Protein AF-A0A9D1LIB1-F1 (afdb_monomer_lite)

Structure (mmCIF, N/CA/C/O backbone):
data_AF-A0A9D1LIB1-F1
#
_entry.id   AF-A0A9D1LIB1-F1
#
loop_
_atom_site.group_PDB
_atom_site.id
_atom_site.type_symbol
_atom_site.label_atom_id
_atom_site.label_alt_id
_atom_site.label_comp_id
_atom_site.label_asym_id
_atom_site.label_entity_id
_atom_site.label_seq_id
_atom_site.pdbx_PDB_ins_code
_atom_site.Cartn_x
_atom_site.Cartn_y
_atom_site.Cartn_z
_atom_site.occupancy
_atom_site.B_iso_or_equiv
_atom_site.auth_seq_id
_atom_site.auth_comp_id
_atom_site.auth_asym_id
_atom_site.auth_atom_id
_atom_site.pdbx_PDB_model_num
ATOM 1 N N . MET A 1 1 ? 9.218 29.290 66.824 1.00 43.97 1 MET A N 1
ATOM 2 C CA . MET A 1 1 ? 8.252 28.306 66.284 1.00 43.97 1 MET A CA 1
ATOM 3 C C . MET A 1 1 ? 8.942 26.954 66.161 1.00 43.97 1 MET A C 1
ATOM 5 O O . MET A 1 1 ? 10.161 26.905 66.238 1.00 43.97 1 MET A O 1
ATOM 9 N N . LYS A 1 2 ? 8.149 25.884 66.186 1.00 38.28 2 LYS A N 1
ATOM 10 C CA . LYS A 1 2 ? 8.463 24.574 66.772 1.00 38.28 2 LYS A CA 1
ATOM 11 C C . LYS A 1 2 ? 9.495 23.741 65.993 1.00 38.28 2 LYS A C 1
ATOM 13 O O . LYS A 1 2 ? 9.621 23.840 64.782 1.00 38.28 2 LYS A O 1
ATOM 18 N N . LYS A 1 3 ? 10.198 22.924 66.780 1.00 41.28 3 LYS A N 1
ATOM 19 C CA . LYS A 1 3 ? 11.178 21.886 66.444 1.00 41.28 3 LYS A CA 1
ATOM 20 C C . LYS A 1 3 ? 10.498 20.678 65.768 1.00 41.28 3 LYS A C 1
ATOM 22 O O . LYS A 1 3 ? 9.343 20.413 66.088 1.00 41.28 3 LYS A O 1
ATOM 27 N N . ILE A 1 4 ? 11.261 19.902 64.991 1.00 55.25 4 ILE A N 1
ATOM 28 C CA . ILE A 1 4 ? 11.545 18.453 65.164 1.00 55.25 4 ILE A CA 1
ATOM 29 C C . ILE A 1 4 ? 11.848 17.819 63.795 1.00 55.25 4 ILE A C 1
ATOM 31 O O . ILE A 1 4 ? 10.991 17.703 62.927 1.00 55.25 4 ILE A O 1
ATOM 35 N N . ILE A 1 5 ? 13.100 17.391 63.657 1.00 49.03 5 ILE A N 1
ATOM 36 C CA . ILE A 1 5 ? 13.568 16.339 62.752 1.00 49.03 5 ILE A CA 1
ATOM 37 C C . ILE A 1 5 ? 13.428 15.027 63.545 1.00 49.03 5 ILE A C 1
ATOM 39 O O . ILE A 1 5 ? 13.746 15.058 64.734 1.00 49.03 5 ILE A O 1
ATOM 43 N N . ILE A 1 6 ? 13.009 13.915 62.914 1.00 49.50 6 ILE A N 1
ATOM 44 C CA . ILE A 1 6 ? 13.677 12.584 62.924 1.00 49.50 6 ILE A CA 1
ATOM 45 C C . ILE A 1 6 ? 12.712 11.394 62.649 1.00 49.50 6 ILE A C 1
ATOM 47 O O . ILE A 1 6 ? 11.811 11.123 63.431 1.00 49.50 6 ILE A O 1
ATOM 51 N N . TRP A 1 7 ? 13.018 10.696 61.540 1.00 44.59 7 TRP A N 1
ATOM 52 C CA . TRP A 1 7 ? 13.103 9.241 61.260 1.00 44.59 7 TRP A CA 1
ATOM 53 C C . TRP A 1 7 ? 11.883 8.289 61.173 1.00 44.59 7 TRP A C 1
ATOM 55 O O . TRP A 1 7 ? 11.167 8.049 62.133 1.00 44.59 7 TRP A O 1
ATOM 65 N N . ILE A 1 8 ? 11.812 7.659 59.983 1.00 47.75 8 ILE A N 1
ATOM 66 C CA . ILE A 1 8 ? 11.710 6.219 59.631 1.00 47.75 8 ILE A CA 1
ATOM 67 C C . ILE A 1 8 ? 10.774 5.319 60.450 1.00 47.75 8 ILE A C 1
ATOM 69 O O . ILE A 1 8 ? 11.014 5.079 61.627 1.00 47.75 8 ILE A O 1
ATOM 73 N N . SER A 1 9 ? 9.864 4.625 59.749 1.00 48.59 9 SER A N 1
ATOM 74 C CA . SER A 1 9 ? 9.603 3.185 59.941 1.00 48.59 9 SER A CA 1
ATOM 75 C C . SER A 1 9 ? 8.880 2.586 58.731 1.00 48.59 9 SER A C 1
ATOM 77 O O . SER A 1 9 ? 7.858 3.096 58.282 1.00 48.59 9 SER A O 1
ATOM 79 N N . ALA A 1 10 ? 9.454 1.504 58.208 1.00 49.22 10 ALA A N 1
ATOM 80 C CA . ALA A 1 10 ? 8.885 0.635 57.190 1.00 49.22 10 ALA A CA 1
ATOM 81 C C . ALA A 1 10 ? 7.709 -0.179 57.748 1.00 49.22 10 ALA A C 1
ATOM 83 O O . ALA A 1 10 ? 7.730 -0.570 58.914 1.00 49.22 10 ALA A O 1
ATOM 84 N N . LEU A 1 11 ? 6.745 -0.527 56.894 1.00 49.88 11 LEU A N 1
ATOM 85 C CA . LEU A 1 11 ? 5.906 -1.698 57.133 1.00 49.88 11 LEU A CA 1
ATOM 86 C C . LEU A 1 11 ? 5.538 -2.368 55.805 1.00 49.88 11 LEU A C 1
ATOM 88 O O . LEU A 1 11 ? 4.693 -1.897 55.049 1.00 49.88 11 LEU A O 1
ATOM 92 N N . LEU A 1 12 ? 6.240 -3.471 55.540 1.00 43.75 12 LEU A N 1
ATOM 93 C CA . LEU A 1 12 ? 5.810 -4.549 54.659 1.00 43.75 12 LEU A CA 1
ATOM 94 C C . LEU A 1 12 ? 4.458 -5.090 55.145 1.00 43.75 12 LEU A C 1
ATOM 96 O O . LEU A 1 12 ? 4.323 -5.411 56.324 1.00 43.75 12 LEU A O 1
ATOM 100 N N . PHE A 1 13 ? 3.533 -5.337 54.222 1.00 46.81 13 PHE A N 1
ATOM 101 C CA . PHE A 1 13 ? 2.533 -6.389 54.387 1.00 46.81 13 PHE A CA 1
ATOM 102 C C . PHE A 1 13 ? 2.583 -7.302 53.160 1.00 46.81 13 PHE A C 1
ATOM 104 O O . PHE A 1 13 ? 2.014 -7.008 52.113 1.00 46.81 13 PHE A O 1
ATOM 111 N N . CYS A 1 14 ? 3.313 -8.411 53.300 1.00 41.41 14 CYS A N 1
ATOM 112 C CA . CYS A 1 14 ? 3.147 -9.585 52.455 1.00 41.41 14 CYS A CA 1
ATOM 113 C C . CYS A 1 14 ? 1.836 -10.274 52.847 1.00 41.41 14 CYS A C 1
ATOM 115 O O . CYS A 1 14 ? 1.674 -10.661 54.004 1.00 41.41 14 CYS A O 1
ATOM 117 N N . PHE A 1 15 ? 0.943 -10.485 51.885 1.00 44.28 15 PHE A N 1
ATOM 118 C CA . PHE A 1 15 ? -0.083 -11.521 51.969 1.00 44.28 15 PHE A CA 1
ATOM 119 C C . PHE A 1 15 ? 0.378 -12.699 51.109 1.00 44.28 15 PHE A C 1
ATOM 121 O O . PHE A 1 15 ? 0.593 -12.550 49.909 1.00 44.28 15 PHE A O 1
ATOM 128 N N . ILE A 1 16 ? 0.556 -13.861 51.734 1.00 56.06 16 ILE A N 1
ATOM 129 C CA . ILE A 1 16 ? 0.744 -15.146 51.056 1.00 56.06 16 ILE A CA 1
ATOM 130 C C . ILE A 1 16 ? -0.298 -16.119 51.620 1.00 56.06 16 ILE A C 1
ATOM 132 O O . ILE A 1 16 ? -0.609 -16.064 52.811 1.00 56.06 16 ILE A O 1
ATOM 136 N N . LEU A 1 17 ? -0.684 -17.064 50.754 1.00 47.12 17 LEU A N 1
ATOM 137 C CA . LEU A 1 17 ? -1.290 -18.389 50.969 1.00 47.12 17 LEU A CA 1
ATOM 138 C C . LEU A 1 17 ? -2.811 -18.405 50.719 1.00 47.12 17 LEU A C 1
ATOM 140 O O . LEU A 1 17 ? -3.562 -17.654 51.322 1.00 47.12 17 LEU A O 1
ATOM 144 N N . THR A 1 18 ? -3.339 -19.244 49.826 1.00 49.78 18 THR A N 1
ATOM 145 C CA . THR A 1 18 ? -3.132 -20.701 49.767 1.00 49.78 18 THR A CA 1
ATOM 146 C C . THR A 1 18 ? -3.430 -21.283 48.378 1.00 49.78 18 THR A C 1
ATOM 148 O O . THR A 1 18 ? -4.271 -20.785 47.635 1.00 49.78 18 THR A O 1
ATOM 151 N N . ALA A 1 19 ? -2.732 -22.373 48.056 1.00 40.06 19 ALA A N 1
ATOM 152 C CA . ALA A 1 19 ? -2.992 -23.238 46.916 1.00 40.06 19 ALA A CA 1
ATOM 153 C C . ALA A 1 19 ? -4.368 -23.920 47.019 1.00 40.06 19 ALA A C 1
ATOM 155 O O . ALA A 1 19 ? -4.709 -24.475 48.063 1.00 40.06 19 ALA A O 1
ATOM 156 N N . CYS A 1 20 ? -5.097 -23.969 45.906 1.00 39.00 20 CYS A N 1
ATOM 157 C CA . CYS A 1 20 ? -6.118 -24.979 45.664 1.00 39.00 20 CYS A CA 1
ATOM 158 C C . CYS A 1 20 ? -5.765 -25.663 44.344 1.00 39.00 20 CYS A C 1
ATOM 160 O O . CYS A 1 20 ? -5.969 -25.116 43.264 1.00 39.00 20 CYS A O 1
ATOM 162 N N . GLY A 1 21 ? -5.144 -26.836 44.451 1.00 42.22 21 GLY A N 1
ATOM 163 C CA . GLY A 1 21 ? -5.022 -27.753 43.332 1.00 42.22 21 GLY A CA 1
ATOM 164 C C . GLY A 1 21 ? -6.363 -28.441 43.112 1.00 42.22 21 GLY A C 1
ATOM 165 O O . GLY A 1 21 ? -6.874 -29.106 44.010 1.00 42.22 21 GLY A O 1
ATOM 166 N N . SER A 1 22 ? -6.911 -28.291 41.914 1.00 41.03 22 SER A N 1
ATOM 167 C CA . SER A 1 22 ? -7.775 -29.294 41.297 1.00 41.03 22 SER A CA 1
ATOM 168 C C . SER A 1 22 ? -7.549 -29.234 39.790 1.00 41.03 22 SER A C 1
ATOM 170 O O . SER A 1 22 ? -7.898 -28.265 39.119 1.00 41.03 22 SER A O 1
ATOM 172 N N . GLU A 1 23 ? -6.881 -30.265 39.277 1.00 48.75 23 GLU A N 1
ATOM 173 C CA . GLU A 1 23 ? -6.845 -30.577 37.855 1.00 48.75 23 GLU A CA 1
ATOM 174 C C . GLU A 1 23 ? -8.284 -30.764 37.382 1.00 48.75 23 GLU A C 1
ATOM 176 O O . GLU A 1 23 ? -8.963 -31.718 37.757 1.00 48.75 23 GLU A O 1
ATOM 181 N N . THR A 1 24 ? -8.756 -29.834 36.561 1.00 37.66 24 THR A N 1
ATOM 182 C CA . THR A 1 24 ? -9.973 -30.031 35.786 1.00 37.66 24 THR A CA 1
ATOM 183 C C . THR A 1 24 ? -9.678 -29.506 34.395 1.00 37.66 24 THR A C 1
ATOM 185 O O . THR A 1 24 ? -9.497 -28.308 34.212 1.00 37.66 24 THR A O 1
ATOM 188 N N . ASN A 1 25 ? -9.508 -30.453 33.472 1.00 39.16 25 ASN A N 1
ATOM 189 C CA . ASN A 1 25 ? -9.421 -30.318 32.021 1.00 39.16 25 ASN A CA 1
ATOM 190 C C . ASN A 1 25 ? -9.543 -28.876 31.506 1.00 39.16 25 ASN A C 1
ATOM 192 O O . ASN A 1 25 ? -10.653 -28.357 31.389 1.00 39.16 25 ASN A O 1
ATOM 196 N N . GLN A 1 26 ? -8.412 -28.274 31.119 1.00 40.16 26 GLN A N 1
ATOM 197 C CA . GLN A 1 26 ? -8.430 -27.236 30.093 1.00 40.16 26 GLN A CA 1
ATOM 198 C C . GLN A 1 26 ? -8.961 -27.893 28.818 1.00 40.16 26 GLN A C 1
ATOM 200 O O . GLN A 1 26 ? -8.214 -28.408 27.989 1.00 40.16 26 GLN A O 1
ATOM 205 N N . VAL A 1 27 ? -10.285 -27.901 28.679 1.00 39.84 27 VAL A N 1
ATOM 206 C CA . VAL A 1 27 ? -10.878 -27.714 27.367 1.00 39.84 27 VAL A CA 1
ATOM 207 C C . VAL A 1 27 ? -10.347 -26.356 26.950 1.00 39.84 27 VAL A C 1
ATOM 209 O O . VAL A 1 27 ? -10.690 -25.336 27.543 1.00 39.84 27 VAL A O 1
ATOM 212 N N . SER A 1 28 ? -9.386 -26.372 26.034 1.00 35.19 28 SER A N 1
ATOM 213 C CA . SER A 1 28 ? -9.043 -25.199 25.264 1.00 35.19 28 SER A CA 1
ATOM 214 C C . SER A 1 28 ? -10.338 -24.750 24.606 1.00 35.19 28 SER A C 1
ATOM 216 O O . SER A 1 28 ? -10.765 -25.312 23.595 1.00 35.19 28 SER A O 1
ATOM 218 N N . ASP A 1 29 ? -10.997 -23.773 25.226 1.00 36.38 29 ASP A N 1
ATOM 219 C CA . ASP A 1 29 ? -11.949 -22.934 24.530 1.00 36.38 29 ASP A CA 1
ATOM 220 C C . ASP A 1 29 ? -11.154 -22.319 23.391 1.00 36.38 29 ASP A C 1
ATOM 222 O O . ASP A 1 29 ? -10.309 -21.439 23.547 1.00 36.38 29 ASP A O 1
ATOM 226 N N . LYS A 1 30 ? -11.329 -22.972 22.249 1.00 40.59 30 LYS A N 1
ATOM 227 C CA . LYS A 1 30 ? -10.895 -22.586 20.928 1.00 40.59 30 LYS A CA 1
ATOM 228 C C . LYS A 1 30 ? -11.204 -21.101 20.827 1.00 40.59 30 LYS A C 1
ATOM 230 O O . LYS A 1 30 ? -12.383 -20.761 20.801 1.00 40.59 30 LYS A O 1
ATOM 235 N N . ASN A 1 31 ? -10.150 -20.279 20.877 1.00 37.84 31 ASN A N 1
ATOM 236 C CA . ASN A 1 31 ? -10.203 -18.824 20.801 1.00 37.84 31 ASN A CA 1
ATOM 237 C C . ASN A 1 31 ? -11.377 -18.417 19.918 1.00 37.84 31 ASN A C 1
ATOM 239 O O . ASN A 1 31 ? -11.353 -18.654 18.708 1.00 37.84 31 ASN A O 1
ATOM 243 N N . THR A 1 32 ? -12.416 -17.872 20.545 1.00 40.72 32 THR A N 1
ATOM 244 C CA . THR A 1 32 ? -13.402 -17.053 19.861 1.00 40.72 32 THR A CA 1
ATOM 245 C C . THR A 1 32 ? -12.568 -16.013 19.134 1.00 40.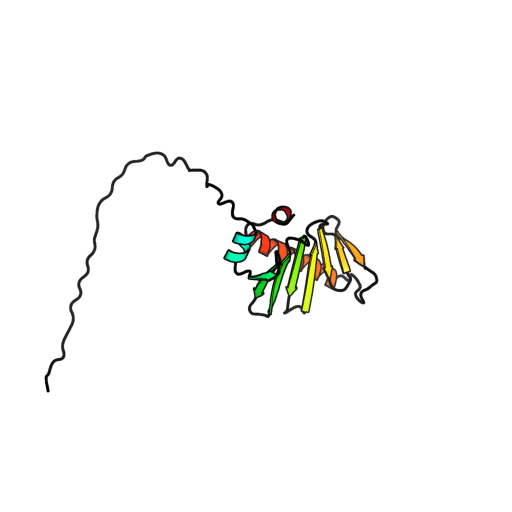72 32 THR A C 1
ATOM 247 O O . THR A 1 32 ? -11.899 -15.215 19.789 1.00 40.72 32 THR A O 1
ATOM 250 N N . SER A 1 33 ? -12.460 -16.105 17.807 1.00 50.28 33 SER A N 1
ATOM 251 C CA . SER A 1 33 ? -11.857 -15.021 17.051 1.00 50.28 33 SER A CA 1
ATOM 252 C C . SER A 1 33 ? -12.733 -13.817 17.350 1.00 50.28 33 SER A C 1
ATOM 254 O O . SER A 1 33 ? -13.914 -13.824 16.997 1.00 50.28 33 SER A O 1
ATOM 256 N N . ASP A 1 34 ? -12.196 -12.844 18.080 1.00 58.88 34 ASP A N 1
ATOM 257 C CA . ASP A 1 34 ? -12.763 -11.506 18.087 1.00 58.88 34 ASP A CA 1
ATOM 258 C C . ASP A 1 34 ? -12.722 -11.065 16.626 1.00 58.88 34 ASP A C 1
ATOM 260 O O . ASP A 1 34 ? -11.668 -10.699 16.107 1.00 58.88 34 ASP A O 1
ATOM 264 N N . ASP A 1 35 ? -13.848 -11.235 15.937 1.00 72.12 35 ASP A N 1
ATOM 265 C CA . ASP A 1 35 ? -14.030 -10.890 14.533 1.00 72.12 35 ASP A CA 1
ATOM 266 C C . ASP A 1 35 ? -14.143 -9.366 14.466 1.00 72.12 35 ASP A C 1
ATOM 268 O O . ASP A 1 35 ? -15.227 -8.788 14.367 1.00 72.12 35 ASP A O 1
ATOM 272 N N . LYS A 1 36 ? -13.009 -8.702 14.706 1.00 84.06 36 LYS A N 1
ATOM 273 C CA . LYS A 1 36 ? -12.898 -7.253 14.630 1.00 84.06 36 LYS A CA 1
ATOM 274 C C . LYS A 1 36 ? -13.041 -6.862 13.175 1.00 84.06 36 LYS A C 1
ATOM 276 O O . LYS A 1 36 ? -12.390 -7.425 12.298 1.00 84.06 36 LYS A O 1
ATOM 281 N N . SER A 1 37 ? -13.862 -5.854 12.922 1.00 91.81 37 SER A N 1
ATOM 282 C CA . SER A 1 37 ? -13.939 -5.280 11.584 1.00 91.81 37 SER A CA 1
ATOM 283 C C . SER A 1 37 ? -12.577 -4.704 11.177 1.00 91.81 37 SER A C 1
ATOM 285 O O . SER A 1 37 ? -11.834 -4.190 12.016 1.00 91.81 37 SER A O 1
ATOM 287 N N . VAL A 1 38 ? -12.268 -4.706 9.877 1.00 92.81 38 VAL A N 1
ATOM 288 C CA . VAL A 1 38 ? -11.049 -4.070 9.336 1.00 92.81 38 VAL A CA 1
ATOM 289 C C . VAL A 1 38 ? -10.908 -2.631 9.838 1.00 92.81 38 VAL A C 1
ATOM 291 O O . VAL A 1 38 ? -9.831 -2.211 10.251 1.00 92.81 38 VAL A O 1
ATOM 294 N N . LYS A 1 39 ? -12.022 -1.891 9.896 1.00 94.94 39 LYS A N 1
ATOM 295 C CA . LYS A 1 39 ? -12.073 -0.542 10.467 1.00 94.94 39 LYS A CA 1
ATOM 296 C C . LYS A 1 39 ? -11.538 -0.493 11.902 1.00 94.94 39 LYS A C 1
ATOM 298 O O . LYS A 1 39 ? -10.738 0.382 12.219 1.00 94.94 39 LYS A O 1
ATOM 303 N N . GLU A 1 40 ? -11.994 -1.387 12.773 1.00 95.69 40 GLU A N 1
ATOM 304 C CA . GLU A 1 40 ? -11.546 -1.434 14.169 1.00 95.69 40 GLU A CA 1
ATOM 305 C C . GLU A 1 40 ? -10.061 -1.783 14.259 1.00 95.69 40 GLU A C 1
ATOM 307 O O . GLU A 1 40 ? -9.327 -1.101 14.972 1.00 95.69 40 GLU A O 1
ATOM 312 N N . ILE A 1 41 ? -9.606 -2.767 13.477 1.00 96.56 41 ILE A N 1
ATOM 313 C CA . ILE A 1 41 ? -8.193 -3.161 13.412 1.00 96.56 41 ILE A CA 1
ATOM 314 C C . ILE A 1 41 ? -7.316 -1.961 13.032 1.00 96.56 41 ILE A C 1
ATOM 316 O O . ILE A 1 41 ? -6.321 -1.687 13.702 1.00 96.56 41 ILE A O 1
ATOM 320 N N . LEU A 1 42 ? -7.695 -1.203 12.001 1.00 97.44 42 LEU A N 1
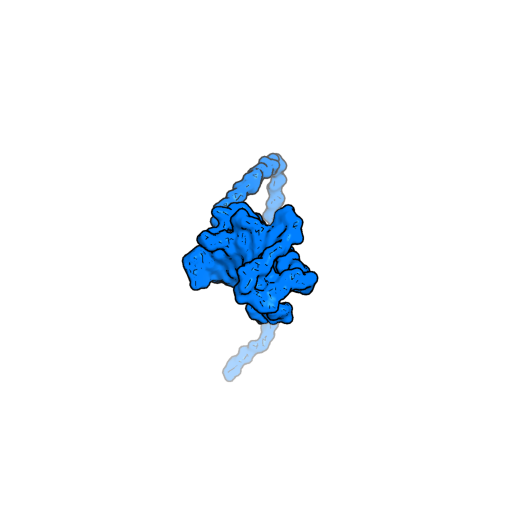ATOM 321 C CA . LEU A 1 42 ? -6.940 -0.028 11.559 1.00 97.44 42 LEU A CA 1
ATOM 322 C C . LEU A 1 42 ? -6.879 1.051 12.651 1.00 97.44 42 LEU A C 1
ATOM 324 O O . LEU A 1 42 ? -5.799 1.552 12.974 1.00 97.44 42 LEU A O 1
ATOM 328 N N . LEU A 1 43 ? -8.020 1.384 13.259 1.00 96.75 43 LEU A N 1
ATOM 329 C CA . LEU A 1 43 ? -8.095 2.423 14.291 1.00 96.75 43 LEU A CA 1
ATOM 330 C C . LEU A 1 43 ? -7.312 2.055 15.563 1.00 96.75 43 LEU A C 1
ATOM 332 O O . LEU A 1 43 ? -6.686 2.926 16.166 1.00 96.75 43 LEU A O 1
ATOM 336 N N . GLU A 1 44 ? -7.293 0.779 15.955 1.00 96.62 44 GLU A N 1
ATOM 337 C CA . GLU A 1 44 ? -6.484 0.291 17.081 1.00 96.62 44 GLU A CA 1
ATOM 338 C C . GLU A 1 44 ? -4.972 0.335 16.799 1.00 96.62 44 GLU A C 1
ATOM 340 O O . GLU A 1 44 ? -4.172 0.402 17.732 1.00 96.62 44 GLU A O 1
ATOM 345 N N . ASN A 1 45 ? -4.572 0.355 15.523 1.00 97.00 45 ASN A N 1
ATOM 346 C CA . ASN A 1 45 ? -3.175 0.344 15.081 1.00 97.00 45 ASN A CA 1
ATOM 347 C C . ASN A 1 45 ? -2.678 1.712 14.583 1.00 97.00 45 ASN A C 1
ATOM 349 O O . ASN A 1 45 ? -1.780 1.801 13.743 1.00 97.00 45 ASN A O 1
ATOM 353 N N . ASN A 1 46 ? -3.214 2.792 15.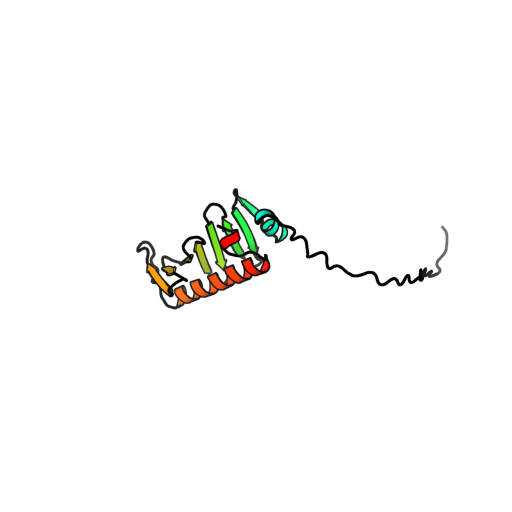160 1.00 97.00 46 ASN A N 1
ATOM 354 C CA . ASN A 1 46 ? -2.810 4.184 14.918 1.00 97.00 46 ASN A CA 1
ATOM 355 C C . ASN A 1 46 ? -3.116 4.727 13.514 1.00 97.00 46 ASN A C 1
ATOM 357 O O . ASN A 1 46 ? -2.577 5.773 13.137 1.00 97.00 46 ASN A O 1
ATOM 361 N N . TYR A 1 47 ? -4.001 4.082 12.755 1.00 98.38 47 TYR A N 1
ATOM 362 C CA . TYR A 1 47 ? -4.561 4.720 11.571 1.00 98.38 47 TYR A CA 1
ATOM 363 C C . TYR A 1 47 ? -5.603 5.757 11.982 1.00 98.38 47 TYR A C 1
ATOM 365 O O . TYR A 1 47 ? -6.366 5.580 12.932 1.00 98.38 47 TYR A O 1
ATOM 373 N N . LYS A 1 48 ? -5.663 6.848 11.227 1.00 98.25 48 LYS A N 1
ATOM 374 C CA . LYS A 1 48 ? -6.689 7.880 11.348 1.00 98.25 48 LYS A CA 1
ATOM 375 C C . LYS A 1 48 ? -7.595 7.818 10.132 1.00 98.25 48 LYS A C 1
ATOM 377 O O . LYS A 1 48 ? -7.108 7.752 9.009 1.00 98.25 48 LYS A O 1
ATOM 382 N N . GLU A 1 49 ? -8.902 7.873 10.352 1.00 97.88 49 GLU A N 1
ATOM 383 C CA . GLU A 1 49 ? -9.871 8.060 9.270 1.00 97.88 49 GLU A CA 1
ATOM 384 C C . GLU A 1 49 ? -9.755 9.507 8.758 1.00 97.88 49 GLU A C 1
ATOM 386 O O . GLU A 1 49 ? -10.056 10.447 9.496 1.00 97.88 49 GLU A O 1
ATOM 391 N N . ILE A 1 50 ? -9.254 9.695 7.533 1.00 97.69 50 ILE A N 1
ATOM 392 C CA . ILE A 1 50 ? -9.053 11.028 6.927 1.00 97.69 50 ILE A CA 1
ATOM 393 C C . ILE A 1 50 ? -10.187 11.416 5.973 1.00 97.69 50 ILE A C 1
ATOM 395 O O . ILE A 1 50 ? -10.446 12.597 5.749 1.00 97.69 50 ILE A O 1
ATOM 399 N N . ALA A 1 51 ? -10.881 10.413 5.447 1.00 97.00 51 ALA A N 1
ATOM 400 C CA . ALA A 1 51 ? -12.128 10.514 4.710 1.00 97.00 51 ALA A CA 1
ATOM 401 C C . ALA A 1 51 ? -12.916 9.217 4.941 1.00 97.00 51 ALA A C 1
ATOM 403 O O . ALA A 1 51 ? -12.379 8.247 5.478 1.00 97.00 51 ALA A O 1
ATOM 404 N N . THR A 1 52 ? -14.192 9.194 4.555 1.00 94.88 52 THR A N 1
ATOM 405 C CA . THR A 1 52 ? -15.020 7.987 4.673 1.00 94.88 52 THR A CA 1
ATOM 406 C C . THR A 1 52 ? -14.318 6.803 4.012 1.00 94.88 52 THR A C 1
ATOM 408 O O . THR A 1 52 ? -13.938 6.895 2.850 1.00 94.88 52 THR A O 1
ATOM 411 N N . ASN A 1 53 ? -14.126 5.722 4.776 1.00 95.31 53 ASN A N 1
ATOM 412 C CA . ASN A 1 53 ? -13.451 4.494 4.340 1.00 95.31 53 ASN A CA 1
ATOM 413 C C . ASN A 1 53 ? -11.995 4.672 3.857 1.00 95.31 53 ASN A C 1
ATOM 415 O O . ASN A 1 53 ? -11.458 3.784 3.191 1.00 95.31 53 ASN A O 1
ATOM 419 N N . GLN A 1 54 ? -11.344 5.781 4.226 1.00 97.88 54 GLN A N 1
ATOM 420 C CA . GLN A 1 54 ? -9.934 6.051 3.946 1.00 97.88 54 GLN A CA 1
ATOM 421 C C . GLN A 1 54 ? -9.160 6.262 5.246 1.00 97.88 54 GLN A C 1
ATOM 423 O O . GLN A 1 54 ? -9.407 7.208 6.001 1.00 97.88 54 GLN A O 1
ATOM 428 N N . TYR A 1 55 ? -8.189 5.387 5.483 1.00 98.44 55 TYR A N 1
ATOM 429 C CA . TYR A 1 55 ? -7.435 5.312 6.727 1.00 98.44 55 TYR A CA 1
ATOM 430 C C . TYR A 1 55 ? -5.957 5.553 6.459 1.00 98.44 55 TYR A C 1
ATOM 432 O O . TYR A 1 55 ? -5.374 4.890 5.608 1.00 98.44 55 TYR A O 1
ATOM 440 N N . GLN A 1 56 ? -5.339 6.475 7.196 1.00 98.56 56 GLN A N 1
ATOM 441 C CA . GLN A 1 56 ? -3.933 6.837 7.027 1.00 98.56 56 GLN A CA 1
ATOM 442 C C . GLN A 1 56 ? -3.145 6.665 8.323 1.00 98.56 56 GLN A C 1
ATOM 444 O O . GLN A 1 56 ? -3.559 7.149 9.379 1.00 98.56 56 GLN A O 1
ATOM 449 N N . LYS A 1 57 ? -1.967 6.055 8.223 1.00 98.25 57 LYS A N 1
ATOM 450 C CA . LYS A 1 57 ? -0.953 6.016 9.279 1.00 98.25 57 LYS A CA 1
ATOM 451 C C . LYS A 1 57 ? 0.292 6.743 8.782 1.00 98.25 57 LYS A C 1
ATOM 453 O O . LYS A 1 57 ? 0.870 6.362 7.768 1.00 98.25 57 LYS A O 1
ATOM 458 N N . VAL A 1 58 ? 0.673 7.806 9.487 1.00 97.69 58 VAL A N 1
ATOM 459 C CA . VAL A 1 58 ? 1.850 8.637 9.184 1.00 97.69 58 VAL A CA 1
ATOM 460 C C . VAL A 1 58 ? 2.981 8.252 10.134 1.00 97.69 58 VAL A C 1
ATOM 462 O O . VAL A 1 58 ? 2.744 8.098 11.332 1.00 97.69 58 VAL A O 1
ATOM 465 N N . GLN A 1 59 ? 4.183 8.085 9.593 1.00 95.12 59 GLN A N 1
ATOM 466 C CA . GLN A 1 59 ? 5.407 7.762 10.321 1.00 95.12 59 GLN A CA 1
ATOM 467 C C . GLN A 1 59 ? 6.183 9.036 10.687 1.00 95.12 59 GLN A C 1
ATOM 469 O O . GLN A 1 59 ? 5.924 10.119 10.158 1.00 95.12 59 GLN A O 1
ATOM 474 N N . ASP A 1 60 ? 7.153 8.910 11.593 1.00 94.31 60 ASP A N 1
ATOM 475 C CA . ASP A 1 60 ? 7.920 10.048 12.120 1.00 94.31 60 ASP A CA 1
ATOM 476 C C . ASP A 1 60 ? 8.770 10.763 11.056 1.00 94.31 60 ASP A C 1
ATOM 478 O O . ASP A 1 60 ? 9.078 11.946 11.200 1.00 94.31 60 ASP A O 1
ATOM 482 N N . ASP A 1 61 ? 9.140 10.064 9.983 1.00 94.81 61 ASP A N 1
ATOM 483 C CA . ASP A 1 61 ? 9.922 10.604 8.868 1.00 94.81 61 ASP A CA 1
ATOM 484 C C . ASP A 1 61 ? 9.060 11.254 7.770 1.00 94.81 61 ASP A C 1
ATOM 486 O O . ASP A 1 61 ? 9.589 11.736 6.771 1.00 94.81 61 ASP A O 1
ATOM 490 N N . GLY A 1 62 ? 7.737 11.300 7.959 1.00 95.50 62 GLY A N 1
ATOM 491 C CA . GLY A 1 62 ? 6.784 11.835 6.987 1.00 95.50 62 GLY A CA 1
ATOM 492 C C . GLY A 1 62 ? 6.291 10.815 5.959 1.00 95.50 62 GLY A C 1
ATOM 493 O O . GLY A 1 62 ? 5.380 11.138 5.193 1.00 95.50 62 GLY A O 1
ATOM 494 N N . SER A 1 63 ? 6.821 9.589 5.960 1.00 96.94 63 SER A N 1
ATOM 495 C CA . SER A 1 63 ? 6.264 8.481 5.184 1.00 96.94 63 SER A CA 1
ATOM 496 C C . SER A 1 63 ? 4.855 8.150 5.670 1.00 96.94 63 SER A C 1
ATOM 498 O O . SER A 1 63 ? 4.507 8.369 6.834 1.00 96.94 63 SER A O 1
ATOM 500 N N . TYR A 1 64 ? 4.016 7.600 4.799 1.00 98.06 64 TYR A N 1
ATOM 501 C CA . TYR A 1 64 ? 2.683 7.170 5.206 1.00 98.06 64 TYR A CA 1
ATOM 502 C C . TYR A 1 64 ? 2.196 5.970 4.411 1.00 98.06 64 TYR A C 1
ATOM 504 O O . TYR A 1 64 ? 2.613 5.729 3.279 1.00 98.06 64 TYR A O 1
ATOM 512 N N . ILE A 1 65 ? 1.252 5.257 5.016 1.00 98.44 65 ILE A N 1
ATOM 513 C CA . ILE A 1 65 ? 0.404 4.294 4.328 1.00 98.44 65 ILE A CA 1
ATOM 514 C C . ILE A 1 65 ? -1.049 4.756 4.416 1.00 98.44 65 ILE A C 1
ATOM 516 O O . ILE A 1 65 ? -1.523 5.175 5.475 1.00 98.44 65 ILE A O 1
ATOM 520 N N . LEU A 1 66 ? -1.737 4.720 3.281 1.00 98.44 66 LEU A N 1
ATOM 521 C CA . LEU A 1 66 ? -3.158 5.005 3.141 1.00 98.44 66 LEU A CA 1
ATOM 522 C C . LEU A 1 66 ? -3.858 3.749 2.628 1.00 98.44 66 LEU A C 1
ATOM 524 O O . LEU A 1 66 ? -3.462 3.207 1.603 1.00 98.44 66 LEU A O 1
ATOM 528 N N . ILE A 1 67 ? -4.931 3.333 3.290 1.00 98.12 67 ILE A N 1
ATOM 529 C CA . ILE A 1 67 ? -5.796 2.235 2.858 1.00 98.12 67 ILE A CA 1
ATOM 530 C C . ILE A 1 67 ? -7.171 2.822 2.527 1.00 98.12 67 ILE A C 1
ATOM 532 O O . ILE A 1 67 ? -7.836 3.372 3.407 1.00 98.12 67 ILE A O 1
ATOM 536 N N . SER A 1 68 ? -7.587 2.714 1.263 1.00 96.94 68 SER A N 1
ATOM 537 C CA . SER A 1 68 ? -8.933 3.057 0.788 1.00 96.94 68 SER A CA 1
ATOM 538 C C . SER A 1 68 ? -9.727 1.775 0.549 1.00 96.94 68 SER A C 1
ATOM 540 O O . SER A 1 68 ? -9.426 1.011 -0.373 1.00 96.94 68 SER A O 1
ATOM 542 N N . MET A 1 69 ? -10.742 1.530 1.382 1.00 93.50 69 MET A N 1
ATOM 543 C CA . MET A 1 69 ? -11.567 0.317 1.283 1.00 93.50 69 MET A CA 1
ATOM 544 C C . MET A 1 69 ? -12.595 0.391 0.147 1.00 93.50 69 MET A C 1
ATOM 546 O O . MET A 1 69 ? -12.985 -0.650 -0.377 1.00 93.50 69 MET A O 1
ATOM 550 N N . ASP A 1 70 ? -13.026 1.594 -0.242 1.00 91.88 70 ASP A N 1
ATOM 551 C CA . ASP A 1 70 ? -13.984 1.780 -1.341 1.00 91.88 70 ASP A CA 1
ATOM 552 C C . ASP A 1 70 ? -13.285 1.673 -2.701 1.00 91.88 70 ASP A C 1
ATOM 554 O O . ASP A 1 70 ? -13.766 0.979 -3.596 1.00 91.88 70 ASP A O 1
ATOM 558 N N . ASP A 1 71 ? -12.108 2.294 -2.834 1.00 92.38 71 ASP A N 1
ATOM 559 C CA . ASP A 1 71 ? -11.327 2.267 -4.078 1.00 92.38 71 ASP A CA 1
ATOM 560 C C . ASP A 1 71 ? -10.482 0.995 -4.225 1.00 92.38 71 ASP A C 1
ATOM 562 O O . ASP A 1 71 ? -9.838 0.805 -5.257 1.00 92.38 71 ASP A O 1
ATOM 566 N N . LYS A 1 72 ? -10.459 0.139 -3.192 1.00 94.69 72 LYS A N 1
ATOM 567 C CA . LYS A 1 72 ? -9.666 -1.101 -3.148 1.00 94.69 72 LYS A CA 1
ATOM 568 C C . LYS A 1 72 ? -8.192 -0.827 -3.450 1.00 94.69 72 LYS A C 1
ATOM 570 O O . LYS A 1 72 ? -7.556 -1.505 -4.259 1.00 94.69 72 LYS A O 1
ATOM 575 N N . LYS A 1 73 ? -7.667 0.213 -2.802 1.00 96.38 73 LYS A N 1
ATOM 576 C CA . LYS A 1 73 ? -6.359 0.802 -3.087 1.00 96.38 73 LYS A CA 1
ATOM 577 C C . LYS A 1 73 ? -5.560 0.997 -1.809 1.00 96.38 73 LYS A C 1
ATOM 579 O O . LYS A 1 73 ? -6.100 1.433 -0.792 1.00 96.38 73 LYS A O 1
ATOM 584 N N . ILE A 1 74 ? -4.263 0.734 -1.890 1.00 98.06 74 ILE A N 1
ATOM 585 C CA . ILE A 1 74 ? -3.295 1.047 -0.842 1.00 98.06 74 ILE A CA 1
ATOM 586 C C . ILE A 1 74 ? -2.238 1.970 -1.440 1.00 98.06 74 ILE A C 1
ATOM 588 O O . ILE A 1 74 ? -1.655 1.643 -2.468 1.00 98.06 74 ILE A O 1
ATOM 592 N N . ILE A 1 75 ? -1.990 3.115 -0.809 1.00 98.06 75 ILE A N 1
ATOM 593 C CA . ILE A 1 75 ? -0.914 4.030 -1.200 1.00 98.06 75 ILE A CA 1
ATOM 594 C C . ILE A 1 75 ? 0.177 3.956 -0.146 1.00 98.06 75 ILE A C 1
ATOM 596 O O . ILE A 1 75 ? -0.078 4.214 1.031 1.00 98.06 75 ILE A O 1
ATOM 600 N N . LEU A 1 76 ? 1.388 3.631 -0.581 1.00 98.00 76 LEU A N 1
ATOM 601 C CA . LEU A 1 76 ? 2.598 3.710 0.220 1.00 98.00 76 LEU A CA 1
ATOM 602 C C . LEU A 1 76 ? 3.425 4.890 -0.280 1.00 98.00 76 LEU A C 1
ATOM 604 O O . LEU A 1 76 ? 3.854 4.906 -1.429 1.00 98.00 76 LEU A O 1
ATOM 608 N N . ASN A 1 77 ? 3.666 5.861 0.589 1.00 97.69 77 ASN A N 1
ATOM 609 C CA . ASN A 1 77 ? 4.550 6.981 0.314 1.00 97.69 77 ASN A CA 1
ATOM 610 C C . ASN A 1 77 ? 5.795 6.856 1.186 1.00 97.69 77 ASN A C 1
ATOM 612 O O . ASN A 1 77 ? 5.692 6.976 2.409 1.00 97.69 77 ASN A O 1
ATOM 616 N N . ASP A 1 78 ? 6.949 6.666 0.561 1.00 94.75 78 ASP A N 1
ATOM 617 C CA . ASP A 1 78 ? 8.244 6.616 1.230 1.00 94.75 78 ASP A CA 1
ATOM 618 C C . ASP A 1 78 ? 8.947 7.966 1.063 1.00 94.75 78 ASP A C 1
ATOM 620 O O . ASP A 1 78 ? 9.403 8.326 -0.024 1.00 94.75 78 ASP A O 1
ATOM 624 N N . ALA A 1 79 ? 8.992 8.739 2.148 1.00 92.94 79 ALA A N 1
ATOM 625 C CA . ALA A 1 79 ? 9.562 10.080 2.132 1.00 92.94 79 ALA A CA 1
ATOM 626 C C . ALA A 1 79 ? 11.096 10.077 2.017 1.00 92.94 79 ALA A C 1
ATOM 628 O O . ALA A 1 79 ? 11.668 11.088 1.612 1.00 92.94 79 ALA A O 1
ATOM 629 N N . GLN A 1 80 ? 11.768 8.977 2.374 1.00 90.69 80 GLN A N 1
ATOM 630 C CA . GLN A 1 80 ? 13.230 8.886 2.294 1.00 90.69 80 GLN A CA 1
ATOM 631 C C . GLN A 1 80 ? 13.692 8.603 0.868 1.00 90.69 80 GLN A C 1
ATOM 633 O O . GLN A 1 80 ? 14.681 9.177 0.417 1.00 90.69 80 GL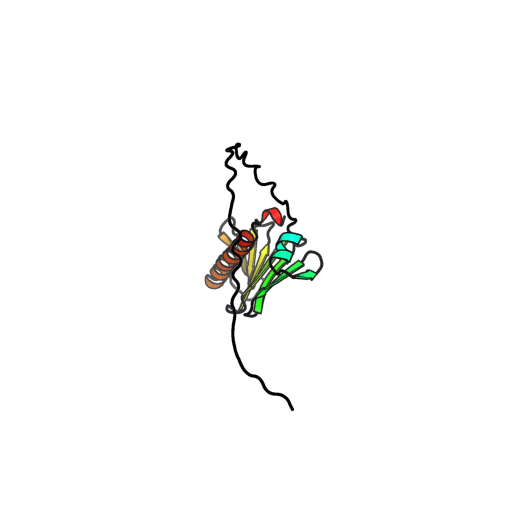N A O 1
ATOM 638 N N . GLU A 1 81 ? 12.956 7.740 0.171 1.00 88.31 81 GLU A N 1
ATOM 639 C CA . GLU A 1 81 ? 13.251 7.332 -1.205 1.00 88.31 81 GLU A CA 1
ATOM 640 C C . GLU A 1 81 ? 12.597 8.245 -2.258 1.00 88.31 81 GLU A C 1
ATOM 642 O O . GLU A 1 81 ? 12.776 8.006 -3.449 1.00 88.31 81 GLU A O 1
ATOM 647 N N . ASP A 1 82 ? 11.837 9.266 -1.832 1.00 89.38 82 ASP A N 1
ATOM 648 C CA . ASP A 1 82 ? 11.014 10.130 -2.697 1.00 89.38 82 ASP A CA 1
ATOM 649 C C . ASP A 1 82 ? 10.199 9.296 -3.697 1.00 89.38 82 ASP A C 1
ATOM 651 O O . ASP A 1 82 ? 10.265 9.484 -4.908 1.00 89.38 82 ASP A O 1
ATOM 655 N N . SER A 1 83 ? 9.484 8.297 -3.171 1.00 90.75 83 SER A N 1
ATOM 656 C CA . SER A 1 83 ? 8.697 7.361 -3.975 1.00 90.75 83 SER A CA 1
ATOM 657 C C . SER A 1 83 ? 7.275 7.244 -3.454 1.00 90.75 83 SER A C 1
ATOM 659 O O . SER A 1 83 ? 6.994 7.350 -2.254 1.00 90.75 83 SER A O 1
ATOM 661 N N . GLN A 1 84 ? 6.353 7.012 -4.383 1.00 95.31 84 GLN A N 1
ATOM 662 C CA . GLN A 1 84 ? 4.962 6.749 -4.066 1.00 95.31 84 GLN A CA 1
ATOM 663 C C . GLN A 1 84 ? 4.444 5.615 -4.931 1.00 95.31 84 GLN A C 1
ATOM 665 O O . GLN A 1 84 ? 4.485 5.675 -6.159 1.00 95.31 84 GLN A O 1
ATOM 670 N N . ILE A 1 85 ? 3.925 4.601 -4.252 1.00 95.94 85 ILE A N 1
ATOM 671 C CA . ILE A 1 85 ? 3.433 3.378 -4.857 1.00 95.94 85 ILE A CA 1
ATOM 672 C C . ILE A 1 85 ? 1.946 3.289 -4.583 1.00 95.94 85 ILE A C 1
ATOM 674 O O . ILE A 1 85 ? 1.504 3.277 -3.433 1.00 95.94 85 ILE A O 1
ATOM 678 N N . GLU A 1 86 ? 1.176 3.206 -5.655 1.00 96.75 86 GLU A N 1
ATOM 679 C CA . GLU A 1 86 ? -0.258 2.987 -5.604 1.00 96.75 86 GLU A CA 1
ATOM 680 C C . GLU A 1 86 ? -0.564 1.539 -5.983 1.00 96.75 86 GLU A C 1
ATOM 682 O O . GLU A 1 86 ? -0.453 1.166 -7.147 1.00 96.75 86 GLU A O 1
ATOM 687 N N . TYR A 1 87 ? -0.967 0.725 -5.012 1.00 97.69 87 TYR A N 1
ATOM 688 C CA . TYR A 1 87 ? -1.339 -0.671 -5.206 1.00 97.69 87 TYR A CA 1
ATOM 689 C C . TYR A 1 87 ? -2.858 -0.843 -5.319 1.00 97.69 87 TYR A C 1
ATOM 691 O O . TYR A 1 87 ? -3.613 -0.387 -4.459 1.00 97.69 87 TYR A O 1
ATOM 699 N N . ASN A 1 88 ? -3.300 -1.551 -6.355 1.00 96.00 88 ASN A N 1
ATOM 700 C CA . ASN A 1 88 ? -4.683 -1.947 -6.580 1.00 96.00 88 ASN A CA 1
ATOM 701 C C . ASN A 1 88 ? -4.890 -3.405 -6.142 1.00 96.00 88 ASN A C 1
ATOM 703 O O . ASN A 1 88 ? -4.308 -4.340 -6.697 1.00 96.00 88 ASN A O 1
ATOM 707 N N . VAL A 1 89 ? -5.758 -3.586 -5.149 1.00 94.06 89 VAL A N 1
ATOM 708 C CA . VAL A 1 89 ? -6.036 -4.876 -4.505 1.00 94.06 89 VAL A CA 1
ATOM 709 C C . VAL A 1 89 ? -6.812 -5.828 -5.425 1.00 94.06 89 VAL A C 1
ATOM 711 O O . VAL A 1 89 ? -6.688 -7.048 -5.307 1.00 94.06 89 VAL A O 1
ATOM 714 N N . ASN A 1 90 ? -7.612 -5.299 -6.354 1.00 92.38 90 ASN A N 1
ATOM 715 C CA . ASN A 1 90 ? -8.494 -6.110 -7.195 1.00 92.38 90 ASN A CA 1
ATOM 716 C C . ASN A 1 90 ? -7.755 -6.805 -8.335 1.00 92.38 90 ASN A C 1
ATOM 718 O O . ASN A 1 90 ? -8.047 -7.962 -8.632 1.00 92.38 90 ASN A O 1
ATOM 722 N N . ASP A 1 91 ? -6.844 -6.093 -8.996 1.00 92.00 91 ASP A N 1
ATOM 723 C CA . ASP A 1 91 ? -6.145 -6.591 -10.184 1.00 92.00 91 ASP A CA 1
ATOM 724 C C . ASP A 1 91 ? -4.665 -6.903 -9.942 1.00 92.00 91 ASP A C 1
ATOM 726 O O . ASP A 1 91 ? -3.947 -7.228 -10.887 1.00 92.00 91 ASP A O 1
ATOM 730 N N . ASN A 1 92 ? -4.233 -6.839 -8.679 1.00 93.94 92 ASN A N 1
ATOM 731 C CA . ASN A 1 92 ? -2.876 -7.132 -8.241 1.00 93.94 92 ASN A CA 1
ATOM 732 C C . ASN A 1 92 ? -1.821 -6.374 -9.065 1.00 93.94 92 ASN A C 1
ATOM 734 O O . ASN A 1 92 ? -0.838 -6.947 -9.551 1.00 93.94 92 ASN A O 1
ATOM 738 N N . THR A 1 93 ? -2.044 -5.068 -9.234 1.00 95.38 93 THR A N 1
ATOM 739 C CA . THR A 1 93 ? -1.109 -4.168 -9.915 1.00 95.38 93 THR A CA 1
ATOM 740 C C . THR A 1 93 ? -0.676 -3.014 -9.030 1.00 95.38 93 THR A C 1
ATOM 742 O O . THR A 1 93 ? -1.409 -2.608 -8.132 1.00 95.38 93 THR A O 1
ATOM 745 N N . ALA A 1 94 ? 0.517 -2.477 -9.278 1.00 96.06 94 ALA A N 1
ATOM 746 C CA . ALA A 1 94 ? 0.971 -1.238 -8.656 1.00 96.06 94 ALA A CA 1
ATOM 747 C C . ALA A 1 94 ? 1.469 -0.229 -9.684 1.00 96.06 94 ALA A C 1
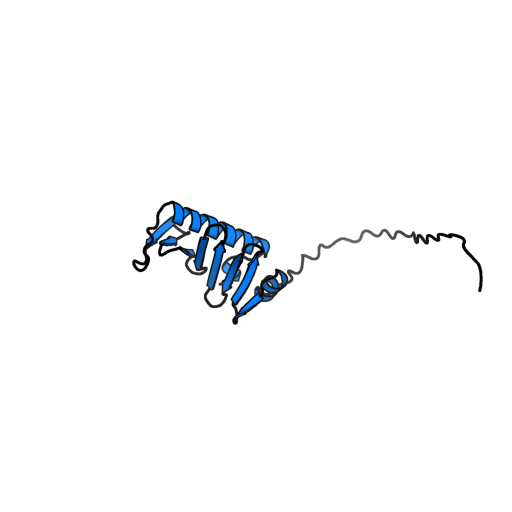ATOM 749 O O . ALA A 1 94 ? 1.909 -0.612 -10.770 1.00 96.06 94 ALA A O 1
ATOM 750 N N . TRP A 1 95 ? 1.410 1.042 -9.301 1.00 94.00 95 TRP A N 1
ATOM 751 C CA . TRP A 1 95 ? 1.808 2.184 -10.108 1.00 94.00 95 TRP A CA 1
ATOM 752 C C . TRP A 1 95 ? 2.834 3.049 -9.395 1.00 94.00 95 TRP A C 1
ATOM 754 O O . TRP A 1 95 ? 2.674 3.356 -8.214 1.00 94.00 95 TRP A O 1
ATOM 764 N N . GLU A 1 96 ? 3.836 3.482 -10.152 1.00 91.69 96 GLU A N 1
ATOM 765 C CA . GLU A 1 96 ? 4.828 4.472 -9.745 1.00 91.69 96 GLU A CA 1
ATOM 766 C C . GLU A 1 96 ? 5.342 5.198 -10.996 1.00 91.69 96 GLU A C 1
ATOM 768 O O . GLU A 1 96 ? 5.745 4.563 -11.968 1.00 91.69 96 GLU A O 1
ATOM 773 N N . TYR A 1 97 ? 5.285 6.534 -11.005 1.00 84.12 97 TYR A N 1
ATOM 774 C CA . TYR A 1 97 ? 5.787 7.386 -12.098 1.00 84.12 97 TYR A CA 1
ATOM 775 C C . TYR A 1 97 ? 5.386 6.961 -13.534 1.00 84.12 97 TYR A C 1
ATOM 777 O O . TYR A 1 97 ? 6.161 7.118 -14.475 1.00 84.12 97 TYR A O 1
ATOM 785 N N . GLY A 1 98 ? 4.161 6.455 -13.728 1.00 85.88 98 GLY A N 1
ATOM 786 C CA . GLY A 1 98 ? 3.652 6.000 -15.037 1.00 85.88 98 GLY A CA 1
ATOM 787 C C . GLY A 1 98 ? 4.059 4.571 -15.422 1.00 85.88 98 GLY A C 1
ATOM 788 O O . GLY A 1 98 ? 3.593 4.045 -16.436 1.00 85.88 98 GLY A O 1
ATOM 789 N N . CYS A 1 99 ? 4.877 3.912 -14.596 1.00 91.19 99 CYS A N 1
ATOM 790 C CA . CYS A 1 99 ? 5.145 2.487 -14.691 1.00 91.19 99 CYS A CA 1
ATOM 791 C C . CYS A 1 99 ? 4.088 1.697 -13.917 1.00 91.19 99 CYS A C 1
ATOM 793 O O . CYS A 1 99 ? 3.937 1.858 -12.704 1.00 91.19 99 CYS A O 1
ATOM 795 N N . ARG A 1 100 ? 3.390 0.798 -14.614 1.00 93.75 100 ARG A N 1
ATOM 796 C CA . ARG A 1 100 ? 2.517 -0.205 -14.004 1.00 93.75 100 ARG A CA 1
ATOM 797 C C . ARG A 1 100 ? 3.224 -1.548 -13.946 1.00 93.75 100 ARG A C 1
ATOM 799 O O . ARG A 1 100 ? 3.713 -2.027 -14.970 1.00 93.75 100 ARG A O 1
ATOM 806 N N . TYR A 1 101 ? 3.181 -2.199 -12.791 1.00 95.12 101 TYR A N 1
ATOM 807 C CA . TYR A 1 101 ? 3.684 -3.556 -12.595 1.00 95.12 101 TYR A CA 1
ATOM 808 C C . TYR A 1 101 ? 2.553 -4.528 -12.248 1.00 95.12 101 TYR A C 1
ATOM 810 O O . TYR A 1 101 ? 1.704 -4.226 -11.411 1.00 95.12 101 TYR A O 1
ATOM 818 N N . HIS A 1 102 ? 2.553 -5.700 -12.884 1.00 95.62 102 HIS A N 1
ATOM 819 C CA . HIS A 1 102 ? 1.614 -6.794 -12.638 1.00 95.62 102 HIS A CA 1
ATOM 820 C C . HIS A 1 102 ? 2.294 -7.896 -11.817 1.00 95.62 102 HIS A C 1
ATOM 822 O O . HIS A 1 102 ? 3.151 -8.616 -12.334 1.00 95.62 102 HIS A O 1
ATOM 828 N N . TYR A 1 103 ? 1.894 -8.080 -10.556 1.00 94.25 103 TYR A N 1
ATOM 829 C CA . TYR A 1 103 ? 2.561 -9.042 -9.665 1.00 94.25 103 TYR A CA 1
ATOM 830 C C . TYR A 1 103 ? 2.257 -10.508 -10.008 1.00 94.25 103 TYR A C 1
ATOM 832 O O . TYR A 1 103 ? 3.062 -11.382 -9.700 1.00 94.25 103 TYR A O 1
ATOM 840 N N . ASP A 1 104 ? 1.145 -10.787 -10.694 1.00 93.44 104 ASP A N 1
ATOM 841 C CA . ASP A 1 104 ? 0.749 -12.155 -11.066 1.00 93.44 104 ASP A CA 1
ATOM 842 C C . ASP A 1 104 ? 1.701 -12.813 -12.075 1.00 93.44 104 ASP A C 1
ATOM 844 O O . ASP A 1 104 ? 1.876 -14.032 -12.086 1.00 93.44 104 ASP A O 1
ATOM 848 N N . ASN A 1 105 ? 2.282 -12.014 -12.971 1.00 93.38 105 ASN A N 1
ATOM 849 C CA . ASN A 1 105 ? 3.080 -12.500 -14.098 1.00 93.38 105 ASN A CA 1
ATOM 850 C C . ASN A 1 105 ? 4.407 -11.746 -14.287 1.00 93.38 105 ASN A C 1
ATOM 852 O O . ASN A 1 105 ? 5.154 -12.058 -15.213 1.00 93.38 105 ASN A O 1
ATOM 856 N N . GLY A 1 106 ? 4.695 -10.762 -13.430 1.00 92.88 106 GLY A N 1
ATOM 857 C CA . GLY A 1 106 ? 5.913 -9.957 -13.452 1.00 92.88 106 GLY A CA 1
ATOM 858 C C . GLY A 1 106 ? 6.057 -9.048 -14.673 1.00 92.88 106 GLY A C 1
ATOM 859 O O . GLY A 1 106 ? 7.175 -8.654 -15.001 1.00 92.88 106 GLY A O 1
ATOM 860 N N . THR A 1 107 ? 4.962 -8.753 -15.380 1.00 93.69 107 THR A N 1
ATOM 861 C CA . THR A 1 107 ? 4.983 -7.893 -16.573 1.00 93.69 107 THR A CA 1
ATOM 862 C C . THR A 1 107 ? 4.793 -6.423 -16.223 1.00 93.69 107 THR A C 1
ATOM 864 O O . THR A 1 107 ? 4.237 -6.077 -15.179 1.00 93.69 107 THR A O 1
ATOM 867 N N . THR A 1 108 ? 5.249 -5.550 -17.118 1.00 92.06 108 THR A N 1
ATOM 868 C CA . THR A 1 108 ? 5.097 -4.102 -17.000 1.00 92.06 108 THR A CA 1
ATOM 869 C C . THR A 1 108 ? 4.312 -3.515 -18.163 1.00 92.06 108 THR A C 1
ATOM 871 O O . THR A 1 108 ? 4.353 -4.023 -19.287 1.00 92.06 108 THR A O 1
ATOM 874 N N . SER A 1 109 ? 3.618 -2.411 -17.902 1.00 89.06 109 SER A N 1
ATOM 875 C CA . SER A 1 109 ? 3.026 -1.560 -18.933 1.00 89.06 109 SER A CA 1
ATOM 876 C C . SER A 1 109 ? 3.230 -0.093 -18.575 1.00 89.06 109 SER A C 1
ATOM 878 O O . SER A 1 109 ? 3.062 0.272 -17.417 1.00 89.06 109 SER A O 1
ATOM 880 N N . ASN A 1 110 ? 3.526 0.745 -19.565 1.00 82.38 110 ASN A N 1
ATOM 881 C CA . ASN A 1 110 ? 3.503 2.197 -19.396 1.00 82.38 110 ASN A CA 1
ATOM 882 C C . ASN A 1 110 ? 2.126 2.710 -19.830 1.00 82.38 110 ASN A C 1
ATOM 884 O O . ASN A 1 110 ? 1.628 2.295 -20.880 1.00 82.38 110 ASN A O 1
ATOM 888 N N . ASP A 1 111 ? 1.518 3.613 -19.064 1.00 68.38 111 ASP A N 1
ATOM 889 C CA . ASP A 1 111 ? 0.250 4.255 -19.453 1.00 68.38 111 ASP A CA 1
ATOM 890 C C . ASP A 1 111 ? 0.405 5.279 -20.588 1.00 68.38 111 ASP A C 1
ATOM 892 O O . ASP A 1 111 ? -0.582 5.683 -21.197 1.00 68.38 111 ASP A O 1
ATOM 896 N N . GLY A 1 112 ? 1.642 5.667 -20.913 1.00 57.12 112 GLY A N 1
ATOM 897 C CA . GLY A 1 112 ? 1.933 6.654 -21.949 1.00 57.12 112 GLY A CA 1
ATOM 898 C C . GLY A 1 112 ? 1.604 8.094 -21.544 1.00 57.12 112 GLY A C 1
ATOM 899 O O . GLY A 1 112 ? 1.755 8.987 -22.377 1.00 57.12 112 GLY A O 1
ATOM 900 N N . GLU A 1 113 ? 1.190 8.328 -20.293 1.00 58.97 113 GLU A N 1
ATOM 901 C CA . GLU A 1 113 ? 0.897 9.659 -19.745 1.00 58.97 113 GLU A CA 1
ATOM 902 C C . GLU A 1 113 ? 2.008 10.172 -18.805 1.00 58.97 113 GLU A C 1
ATOM 904 O O . GLU A 1 113 ? 2.062 11.367 -18.507 1.00 58.97 113 GLU A O 1
ATOM 909 N N . GLY A 1 114 ? 2.944 9.305 -18.396 1.00 53.50 114 GLY A N 1
ATOM 910 C CA . GLY A 1 114 ? 4.100 9.645 -17.561 1.00 53.50 114 GLY A CA 1
ATOM 911 C C . GLY A 1 114 ? 5.439 9.718 -18.307 1.00 53.50 114 GLY A C 1
ATOM 912 O O . GLY A 1 114 ? 5.713 8.959 -19.231 1.00 53.50 114 GLY A O 1
ATOM 913 N N . TYR A 1 115 ? 6.321 10.611 -17.851 1.00 53.88 115 TYR A N 1
ATOM 914 C CA . TYR A 1 115 ? 7.723 10.724 -18.284 1.00 53.88 115 TYR A CA 1
ATOM 915 C C . TYR A 1 115 ? 8.618 9.540 -17.843 1.00 53.88 115 TYR A C 1
ATOM 917 O O . TYR A 1 115 ? 9.815 9.560 -18.128 1.00 53.88 115 TYR A O 1
ATOM 925 N N . GLY A 1 116 ? 8.080 8.547 -17.125 1.00 58.66 116 GLY A N 1
ATOM 926 C CA . GLY A 1 116 ? 8.832 7.425 -16.564 1.00 58.66 116 GLY A CA 1
ATOM 927 C C . GLY A 1 116 ? 8.813 6.189 -17.460 1.00 58.66 116 GLY A C 1
ATOM 928 O O . GLY A 1 116 ? 7.759 5.718 -17.887 1.00 58.66 116 GLY A O 1
ATOM 929 N N . GLU A 1 117 ? 9.993 5.645 -17.741 1.00 72.62 117 GLU A N 1
ATOM 930 C CA . GLU A 1 117 ? 10.128 4.287 -18.262 1.00 72.62 117 GLU A CA 1
ATOM 931 C C . GLU A 1 117 ? 10.026 3.299 -17.089 1.00 72.62 117 GLU A C 1
ATOM 933 O O . GLU A 1 117 ? 10.529 3.585 -16.006 1.00 72.62 117 GLU A O 1
ATOM 938 N N . CYS A 1 118 ? 9.427 2.118 -17.293 1.00 88.00 118 CYS A N 1
ATOM 939 C CA . CYS A 1 118 ? 9.596 0.979 -16.383 1.00 88.00 118 CYS A CA 1
ATOM 940 C C . CYS A 1 118 ? 11.041 0.458 -16.428 1.00 88.00 118 CYS A C 1
ATOM 942 O O . CYS A 1 118 ? 11.315 -0.632 -16.942 1.00 88.00 118 CYS A O 1
ATOM 944 N N . ASP A 1 119 ? 11.977 1.259 -15.934 1.00 89.94 119 ASP A N 1
ATOM 945 C CA . ASP A 1 119 ? 13.354 0.848 -15.763 1.00 89.94 119 ASP A CA 1
ATOM 946 C C . ASP A 1 119 ? 13.489 -0.116 -14.575 1.00 89.94 119 ASP A C 1
ATOM 948 O O . ASP A 1 119 ? 12.558 -0.371 -13.803 1.00 89.94 119 ASP A O 1
ATOM 952 N N . ASN A 1 120 ? 14.674 -0.707 -14.434 1.00 91.56 120 ASN A N 1
ATOM 953 C CA . ASN A 1 120 ? 14.904 -1.666 -13.362 1.00 91.56 120 ASN A CA 1
ATOM 954 C C . ASN A 1 120 ? 14.797 -1.023 -11.968 1.00 91.56 120 ASN A C 1
ATOM 956 O O . ASN A 1 120 ? 14.436 -1.721 -11.029 1.00 91.56 120 ASN A O 1
ATOM 960 N N . SER A 1 121 ? 15.108 0.267 -11.818 1.00 91.38 121 SER A N 1
ATOM 961 C CA . SER A 1 121 ? 15.020 0.961 -10.530 1.00 91.38 121 SER A CA 1
ATOM 962 C C . SER A 1 121 ? 13.566 1.080 -10.085 1.00 91.38 121 SER A C 1
ATOM 964 O O . SER A 1 121 ? 13.229 0.612 -8.999 1.00 91.38 121 SER A O 1
ATOM 966 N N . THR A 1 122 ? 12.695 1.594 -10.954 1.00 91.56 122 THR A N 1
ATOM 967 C CA . THR A 1 122 ? 11.257 1.729 -10.686 1.00 91.56 122 THR A CA 1
ATOM 968 C C . THR A 1 122 ? 10.599 0.374 -10.450 1.00 91.56 122 THR A C 1
ATOM 970 O O . THR A 1 122 ? 9.815 0.209 -9.521 1.00 91.56 122 THR A O 1
ATOM 973 N N . ILE A 1 123 ? 10.973 -0.659 -11.213 1.00 93.19 123 ILE A N 1
ATOM 974 C CA . ILE A 1 123 ? 10.471 -2.018 -10.961 1.00 93.19 123 ILE A CA 1
ATOM 975 C C . ILE A 1 123 ? 10.881 -2.514 -9.564 1.00 93.19 123 ILE A C 1
ATOM 977 O O . ILE A 1 123 ? 10.068 -3.123 -8.868 1.00 93.19 123 ILE A O 1
ATOM 981 N N . GLN A 1 124 ? 12.120 -2.267 -9.124 1.00 93.69 124 GLN A N 1
ATOM 982 C CA . GLN A 1 124 ? 12.551 -2.663 -7.778 1.00 93.69 124 GLN A CA 1
ATOM 983 C C . GLN A 1 124 ? 11.859 -1.855 -6.674 1.00 93.69 124 GLN A C 1
ATOM 985 O O . GLN A 1 124 ? 11.563 -2.427 -5.622 1.00 93.69 124 GLN A O 1
ATOM 990 N N . GLN A 1 125 ? 11.566 -0.572 -6.902 1.00 93.75 125 GLN A N 1
ATOM 991 C CA . 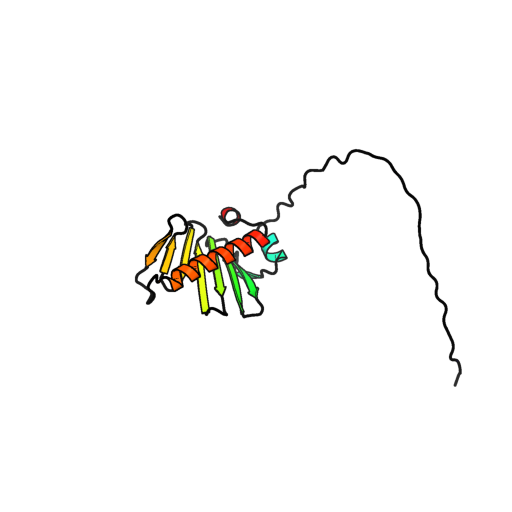GLN A 1 125 ? 10.772 0.244 -5.981 1.00 93.75 125 GLN A CA 1
ATOM 992 C C . GLN A 1 125 ? 9.362 -0.337 -5.836 1.00 93.75 125 GLN A C 1
ATOM 994 O O . GLN A 1 125 ? 8.968 -0.674 -4.720 1.00 93.75 125 GLN A O 1
ATOM 999 N N . LEU A 1 126 ? 8.672 -0.617 -6.946 1.00 95.44 126 LEU A N 1
ATOM 1000 C CA . LEU A 1 126 ? 7.359 -1.275 -6.962 1.00 95.44 126 LEU A CA 1
ATOM 1001 C C . LEU A 1 126 ? 7.364 -2.623 -6.222 1.00 95.44 126 LEU A C 1
ATOM 1003 O O . LEU A 1 126 ? 6.472 -2.900 -5.414 1.00 95.44 126 LEU A O 1
ATOM 1007 N N . ILE A 1 127 ? 8.368 -3.474 -6.453 1.00 95.62 127 ILE A N 1
ATOM 1008 C CA . ILE A 1 127 ? 8.495 -4.766 -5.756 1.00 95.62 127 ILE A CA 1
ATOM 1009 C C . ILE A 1 127 ? 8.702 -4.558 -4.250 1.00 95.62 127 ILE A C 1
ATOM 1011 O O . ILE A 1 127 ? 8.008 -5.167 -3.434 1.00 95.62 127 ILE A O 1
ATOM 1015 N N . THR A 1 128 ? 9.623 -3.672 -3.872 1.00 95.50 128 THR A N 1
ATOM 1016 C CA . THR A 1 128 ? 9.948 -3.393 -2.467 1.00 95.50 128 THR A CA 1
ATOM 1017 C C . THR A 1 128 ? 8.768 -2.762 -1.732 1.00 95.50 128 THR A C 1
ATOM 1019 O O . THR A 1 128 ? 8.478 -3.125 -0.593 1.00 95.50 128 THR A O 1
ATOM 1022 N N . GLY A 1 129 ? 8.049 -1.840 -2.370 1.00 95.56 129 GLY A N 1
ATOM 1023 C CA . GLY A 1 129 ? 6.874 -1.216 -1.779 1.00 95.56 129 GLY A CA 1
ATOM 1024 C C . GLY A 1 129 ? 5.724 -2.188 -1.584 1.00 95.56 129 GLY A C 1
ATOM 1025 O O . GLY A 1 129 ? 5.079 -2.149 -0.540 1.00 95.56 129 GLY A O 1
ATOM 1026 N N . LYS A 1 130 ? 5.508 -3.126 -2.514 1.00 95.38 130 LYS A N 1
ATOM 1027 C CA . LYS A 1 130 ? 4.524 -4.193 -2.298 1.00 95.38 130 LYS A CA 1
ATOM 1028 C C . LYS A 1 130 ? 4.882 -5.068 -1.105 1.00 95.38 130 LYS A C 1
ATOM 1030 O O . LYS A 1 130 ? 3.998 -5.365 -0.310 1.00 95.38 130 LYS A O 1
ATOM 1035 N N . GLN A 1 131 ? 6.159 -5.409 -0.939 1.00 96.00 131 GLN A N 1
ATOM 1036 C CA . GLN A 1 131 ? 6.607 -6.136 0.247 1.00 96.00 131 GLN A CA 1
ATOM 1037 C C . GLN A 1 131 ? 6.313 -5.347 1.531 1.00 96.00 131 GLN A C 1
ATOM 1039 O O . GLN A 1 131 ? 5.764 -5.908 2.470 1.00 96.00 131 GLN A O 1
ATOM 1044 N N . LYS A 1 132 ? 6.593 -4.036 1.556 1.00 96.12 132 LYS A N 1
ATOM 1045 C CA . LYS A 1 132 ? 6.264 -3.166 2.701 1.00 96.12 132 LYS A CA 1
ATOM 1046 C C . LYS A 1 132 ? 4.756 -3.125 2.990 1.00 96.12 132 LYS A C 1
ATOM 1048 O O . LYS A 1 132 ? 4.362 -3.136 4.153 1.00 96.12 132 LYS A O 1
ATOM 1053 N N . ILE A 1 133 ? 3.916 -3.092 1.952 1.00 96.56 133 ILE A N 1
ATOM 1054 C CA . ILE A 1 133 ? 2.453 -3.164 2.088 1.00 96.56 133 ILE A CA 1
ATOM 1055 C C . ILE A 1 133 ? 2.036 -4.506 2.699 1.00 96.56 133 ILE A C 1
ATOM 1057 O O . ILE A 1 133 ? 1.246 -4.524 3.639 1.00 96.56 133 ILE A O 1
ATOM 1061 N N . ASP A 1 134 ? 2.581 -5.617 2.203 1.00 95.69 134 ASP A N 1
ATOM 1062 C CA . ASP A 1 134 ? 2.273 -6.952 2.723 1.00 95.69 134 ASP A CA 1
ATOM 1063 C C . ASP A 1 134 ? 2.722 -7.115 4.174 1.00 95.69 134 ASP A C 1
ATOM 1065 O O . ASP A 1 134 ? 1.980 -7.655 4.991 1.00 95.69 134 ASP A O 1
ATOM 1069 N N . ASP A 1 135 ? 3.906 -6.613 4.517 1.00 96.31 135 ASP A N 1
ATOM 1070 C CA . ASP A 1 135 ? 4.425 -6.636 5.883 1.00 96.31 135 ASP A CA 1
ATOM 1071 C C . ASP A 1 135 ? 3.528 -5.826 6.835 1.00 96.31 135 ASP A C 1
ATOM 1073 O O . ASP A 1 135 ? 3.225 -6.289 7.937 1.00 96.31 135 ASP A O 1
ATOM 1077 N N . GLU A 1 136 ? 3.045 -4.653 6.409 1.00 96.19 136 GLU A N 1
ATOM 1078 C CA . GLU A 1 136 ? 2.113 -3.847 7.202 1.00 96.19 136 GLU A CA 1
ATOM 1079 C C . GLU A 1 136 ? 0.764 -4.559 7.371 1.00 96.19 136 GLU A C 1
ATOM 1081 O O . GLU A 1 136 ? 0.294 -4.669 8.502 1.00 96.19 136 GLU A O 1
ATOM 1086 N N . LEU A 1 137 ? 0.163 -5.114 6.312 1.00 95.62 137 LEU A N 1
ATOM 1087 C CA . LEU A 1 137 ? -1.093 -5.872 6.429 1.00 95.62 137 LEU A CA 1
ATOM 1088 C C . LEU A 1 137 ? -0.937 -7.093 7.343 1.00 95.62 137 LEU A C 1
ATOM 1090 O O . LEU A 1 137 ? -1.746 -7.290 8.250 1.00 95.62 137 LEU A O 1
ATOM 1094 N N . ASN A 1 138 ? 0.151 -7.849 7.191 1.00 96.19 138 ASN A N 1
ATOM 1095 C CA . ASN A 1 138 ? 0.460 -8.980 8.061 1.00 96.19 138 ASN A CA 1
ATOM 1096 C C . ASN A 1 138 ? 0.611 -8.548 9.527 1.00 96.19 138 ASN A C 1
ATOM 1098 O O . ASN A 1 138 ? 0.148 -9.255 10.422 1.00 96.19 138 ASN A O 1
ATOM 1102 N N . SER A 1 139 ? 1.207 -7.379 9.794 1.00 95.94 139 SER A N 1
ATOM 1103 C CA . SER A 1 139 ? 1.324 -6.838 11.158 1.00 95.94 139 SER A CA 1
ATOM 1104 C C . SER A 1 139 ? -0.035 -6.526 11.800 1.00 95.94 139 SER A C 1
ATOM 1106 O O . SER A 1 139 ? -0.174 -6.587 13.022 1.00 95.94 139 SER A O 1
ATOM 1108 N N . LEU A 1 140 ? -1.045 -6.254 10.971 1.00 95.50 140 LEU A N 1
ATOM 1109 C CA . LEU A 1 140 ? -2.431 -6.016 11.367 1.00 95.50 140 LEU A CA 1
ATOM 1110 C C . LEU A 1 140 ? -3.259 -7.310 11.447 1.00 95.50 140 LEU A C 1
ATOM 1112 O O . LEU A 1 140 ? -4.432 -7.254 11.807 1.00 95.50 140 LEU A O 1
ATOM 1116 N N . ASN A 1 141 ? -2.668 -8.470 11.132 1.00 94.38 141 ASN A N 1
ATOM 1117 C CA . ASN A 1 141 ? -3.375 -9.727 10.860 1.00 94.38 141 ASN A CA 1
ATOM 1118 C C . ASN A 1 141 ? -4.445 -9.588 9.762 1.00 94.38 141 ASN A C 1
ATOM 1120 O O . ASN A 1 141 ? -5.483 -10.244 9.823 1.00 94.38 141 ASN A O 1
ATOM 1124 N N . LEU A 1 142 ? -4.185 -8.731 8.774 1.00 92.94 142 LEU A N 1
ATOM 1125 C CA . LEU A 1 142 ? -5.010 -8.549 7.588 1.00 92.94 142 LEU A CA 1
ATOM 1126 C C . LEU A 1 142 ? -4.339 -9.185 6.372 1.00 92.94 142 LEU A C 1
ATOM 1128 O O . LEU A 1 142 ? -3.117 -9.303 6.287 1.00 92.94 142 LEU A O 1
ATOM 1132 N N . ASN A 1 143 ? -5.154 -9.545 5.394 1.00 90.31 143 ASN A N 1
ATOM 1133 C CA . ASN A 1 143 ? -4.738 -9.941 4.061 1.00 90.31 143 ASN A CA 1
ATOM 1134 C C . ASN A 1 143 ? -5.487 -9.110 3.002 1.00 90.31 143 ASN A C 1
ATOM 1136 O O . ASN A 1 143 ? -6.378 -8.318 3.304 1.00 90.31 143 ASN A O 1
ATOM 1140 N N . LEU A 1 144 ? -5.109 -9.278 1.734 1.00 87.44 144 LEU A N 1
ATOM 1141 C CA . LEU A 1 144 ? -5.705 -8.527 0.628 1.00 87.44 144 LEU A CA 1
ATOM 1142 C C . LEU A 1 144 ? -7.198 -8.810 0.424 1.00 87.44 144 LEU A C 1
ATOM 1144 O O . LEU A 1 144 ? -7.921 -7.918 -0.010 1.00 87.44 144 LEU A O 1
ATOM 1148 N N . ASP A 1 145 ? -7.667 -10.022 0.722 1.00 86.94 145 ASP A N 1
ATOM 1149 C CA . ASP A 1 145 ? -9.079 -10.382 0.584 1.00 86.94 145 ASP A CA 1
ATOM 1150 C C . ASP A 1 145 ? -9.947 -9.718 1.657 1.00 86.94 145 ASP A C 1
ATOM 1152 O O . ASP A 1 145 ? -11.103 -9.409 1.377 1.00 86.94 145 ASP A O 1
ATOM 1156 N N . ASP A 1 146 ? -9.388 -9.393 2.828 1.00 87.19 146 ASP A N 1
ATOM 1157 C CA . ASP A 1 146 ? -10.092 -8.615 3.860 1.00 87.19 146 ASP A CA 1
ATOM 1158 C C . ASP A 1 146 ? -10.402 -7.185 3.386 1.00 87.19 146 ASP A C 1
ATOM 1160 O O . ASP A 1 146 ? -11.275 -6.508 3.929 1.00 87.19 146 ASP A O 1
ATOM 1164 N N . LEU A 1 147 ? -9.683 -6.719 2.361 1.00 85.88 147 LEU A N 1
ATOM 1165 C CA . LEU A 1 147 ? -9.865 -5.406 1.759 1.00 85.88 147 LEU A CA 1
ATOM 1166 C C . LEU A 1 147 ? -10.747 -5.433 0.504 1.00 85.88 147 LEU A C 1
ATOM 1168 O O . LEU A 1 147 ? -11.065 -4.347 0.020 1.00 85.88 147 LEU A O 1
ATOM 1172 N N . LYS A 1 148 ? -11.139 -6.602 -0.029 1.00 80.38 148 LYS A N 1
ATOM 1173 C CA . LYS A 1 148 ? -11.996 -6.749 -1.232 1.00 80.38 148 LYS A CA 1
ATOM 1174 C C . LYS A 1 148 ? -13.478 -6.510 -0.952 1.00 80.38 148 LYS A C 1
ATOM 1176 O O . LYS A 1 148 ? -14.178 -6.112 -1.907 1.00 80.38 148 LYS A O 1
#

pLDDT: mean 80.94, std 21.63, range [35.19, 98.56]

Sequence (148 aa):
MKKIIIWISALLFCFILTACGSETNQVSDKNTSDDKSVKEILLENNYKEIATNQYQKVQDDGSYILISMDDKKIILNDAQEDSQIEYNVNDNTAWEYGCRYHYDNGTTSNDGEGYGECDNSTIQQLITGKQKIDDELNSLNLNLDDLK

Foldseek 3Di:
DDDDDDDDDDDDDDDDDDDDDDDDDPPPPPPPPPCDQPVRLLVVVQWDCPDVQWTKDADPLRWIWIARLVQQWIWTQDNVVRWIWIAHLPQGWIDTQQWIAHPVVRDIDGPVPGPDDPDPVVSVVNVVVVVVVQVVCVVSVHDSVSSD

Secondary structure (DSSP, 8-state):
-------------------------------------HHHHHHHTT-EEEETTEEEEE-TTS-EEEEETTTTEEEEEETTTTEEEEEETTTTEEEETTEEEETTTTEEEE-SSSS----HHHHHHHHHHHHHHHHHHHHTT--GGGG-

Radius of gyration: 26.58 Å; chains: 1; bounding box: 30×59×89 Å

Organism: NCBI:txid2840670